Protein AF-A0ABD2JAG6-F1 (afdb_monomer)

Solvent-accessible surface area (backbone atoms only — not comparable to full-atom values): 9894 Å² total; per-residue (Å²): 130,73,63,69,70,76,46,42,38,59,52,54,19,52,54,48,32,52,49,61,70,69,40,53,78,70,14,33,40,36,42,34,35,51,53,88,50,55,63,66,44,46,49,21,55,53,52,18,40,50,50,30,33,75,79,66,47,34,44,60,40,80,51,87,56,60,74,58,51,53,59,44,39,72,69,74,62,45,47,68,56,85,84,53,91,55,57,47,37,36,43,57,40,96,94,31,74,50,66,39,35,29,42,34,41,34,34,35,36,73,68,83,83,87,76,83,76,83,77,86,76,88,84,86,90,82,90,85,89,88,89,85,89,84,84,90,79,95,72,93,65,89,74,82,80,73,54,73,49,79,47,73,44,83,70,84,77,78,82,126

Mean predicted aligned error: 12.38 Å

Secondary structure (DSSP, 8-state):
--HHHHTHHHHHHHHHHHHHHHSPTT-EEEEEES---TTTTHHHHHHHHHHHHHHH-EEEEEE--HHHHHHHHTTTS-EE-S--SSSEEEEP-SS-----EEEEEEEEEE--S-----PPPP-------------------------EEEEEE-------

Sequence (160 aa):
MNTDRLNLPQLQTRMMVNALRSVRVGGSVVYSTCTLSPTQNEMVVENACALARTHYGIKAVERSLKKMENRLTNTGLFQFSADCRRGSLMLPTLLSNFGPTYVCKILSKRWLKYAICPTSTEDEAGQSSEKGASSDNEVTNKTTTTTTTVISCRNDLIEK

Radius of gyration: 19.87 Å; Cα contacts (8 Å, |Δi|>4): 237; chains: 1; bounding box: 58×24×59 Å

pLDDT: mean 76.76, std 25.96, range [25.02, 97.81]

Foldseek 3Di:
DPVVVVCQLVVLLVVLLVLLVVADAQWKKKKKKQDPDCSNAVVSVVSSQVCNCQQPQKHKDWDDPVVVVVVVVVVVQWDWDPPDPAFIFIDADPNHRDTRMGMIMITIHHDDDDDDHDDDDDDDDDDDDDDDDDDDDDDDDDDPDIDIDMDIDDPPDPPD

InterPro domains:
  IPR001678 SAM-dependent methyltransferase RsmB-F/NOP2-type domain [PS51686] (1-109)
  IPR023267 RNA (C5-cytosine) methyltransferase [PTHR22808] (4-134)
  IPR029063 S-adenosyl-L-methionine-dependent methyltransferase superfamily [G3DSA:3.40.50.150] (2-109)
  IPR029063 S-adenosyl-L-methionine-dependent methyltransferase superfamily [SSF53335] (5-105)
  IPR049560 SAM-dependent methyltransferase RsmB-F/NOP2-type, catalytic core [PF01189] (4-49)

Organism: Heterodera schachtii (NCBI:txid97005)

Structure (mmCIF, N/CA/C/O backbone):
data_AF-A0ABD2JAG6-F1
#
_entry.id   AF-A0ABD2JAG6-F1
#
loop_
_atom_site.group_PDB
_atom_site.id
_atom_site.type_symbol
_atom_site.label_atom_id
_atom_site.label_alt_id
_atom_site.label_comp_id
_atom_site.label_asym_id
_atom_site.label_entity_id
_atom_site.label_seq_id
_atom_site.pdbx_PDB_ins_code
_atom_site.Cartn_x
_atom_site.Cartn_y
_atom_site.Cartn_z
_atom_site.occupancy
_atom_site.B_iso_or_equiv
_atom_site.auth_seq_id
_atom_site.auth_comp_id
_atom_site.auth_asym_id
_atom_site.auth_atom_id
_atom_site.pdbx_PDB_model_num
ATOM 1 N N . MET A 1 1 ? -16.550 0.407 -24.825 1.00 48.72 1 MET A N 1
ATOM 2 C CA . MET A 1 1 ? -15.523 0.493 -23.759 1.00 48.72 1 MET A CA 1
ATOM 3 C C . MET A 1 1 ? -15.960 -0.424 -22.630 1.00 48.72 1 MET A C 1
ATOM 5 O O . MET A 1 1 ? -17.095 -0.297 -22.198 1.00 48.72 1 MET A O 1
ATOM 9 N N . ASN A 1 2 ? -15.118 -1.363 -22.195 1.00 54.41 2 ASN A N 1
ATOM 10 C CA . ASN A 1 2 ? -15.515 -2.385 -21.218 1.00 54.41 2 ASN A CA 1
ATOM 11 C C . ASN A 1 2 ? -15.603 -1.762 -19.816 1.00 54.41 2 ASN A C 1
ATOM 13 O O . ASN A 1 2 ? -14.579 -1.539 -19.165 1.00 54.41 2 ASN A O 1
ATOM 17 N N . THR A 1 3 ? -16.827 -1.462 -19.380 1.00 69.69 3 THR A N 1
ATOM 18 C CA . THR A 1 3 ? -17.180 -0.852 -18.084 1.00 69.69 3 THR A CA 1
ATOM 19 C C . THR A 1 3 ? -16.563 -1.583 -16.894 1.00 69.69 3 THR A C 1
ATOM 21 O O . THR A 1 3 ? -16.199 -0.959 -15.899 1.00 69.69 3 THR A O 1
ATOM 24 N N . ASP A 1 4 ? -16.355 -2.891 -17.024 1.00 71.00 4 ASP A N 1
ATOM 25 C CA . ASP A 1 4 ? -15.819 -3.748 -15.965 1.00 71.00 4 ASP A CA 1
ATOM 26 C C . ASP A 1 4 ? -14.399 -3.357 -15.546 1.00 71.00 4 ASP A C 1
ATOM 28 O O . ASP A 1 4 ? -14.062 -3.410 -14.364 1.00 71.00 4 ASP A O 1
ATOM 32 N N . ARG A 1 5 ? -13.567 -2.885 -16.487 1.00 72.88 5 ARG A N 1
ATOM 33 C CA . ARG A 1 5 ? -12.200 -2.441 -16.162 1.00 72.88 5 ARG A CA 1
ATOM 34 C C . ARG A 1 5 ? -12.173 -1.100 -15.439 1.00 72.88 5 ARG A C 1
ATOM 36 O O . ARG A 1 5 ? -11.302 -0.889 -14.601 1.00 72.88 5 ARG A O 1
ATOM 43 N N . LEU A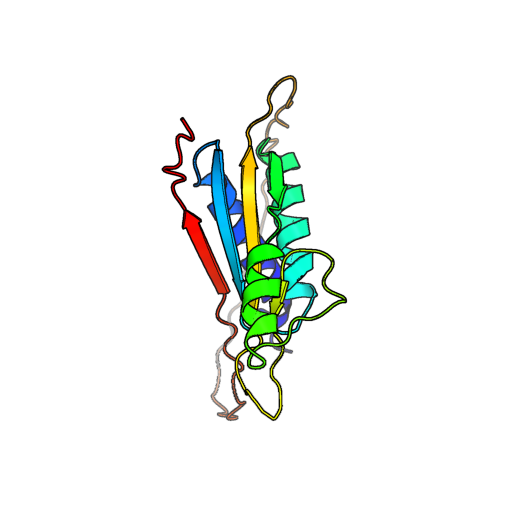 1 6 ? -13.116 -0.210 -15.748 1.00 78.06 6 LEU A N 1
ATOM 44 C CA . LEU A 1 6 ? -13.210 1.105 -15.107 1.00 78.06 6 LEU A CA 1
ATOM 45 C C . LEU A 1 6 ? -13.701 1.003 -13.660 1.00 78.06 6 LEU A C 1
ATOM 47 O O . LEU A 1 6 ? -13.331 1.838 -12.840 1.00 78.06 6 LEU A O 1
ATOM 51 N N . ASN A 1 7 ? -14.484 -0.036 -13.356 1.00 87.88 7 ASN A N 1
ATOM 52 C CA . ASN A 1 7 ? -15.056 -0.286 -12.033 1.00 87.88 7 ASN A CA 1
ATOM 53 C C . ASN A 1 7 ? -14.162 -1.134 -11.108 1.00 87.88 7 ASN A C 1
ATOM 55 O O . ASN A 1 7 ? -14.496 -1.352 -9.938 1.00 87.88 7 ASN A O 1
ATOM 59 N N . LEU A 1 8 ? -13.033 -1.640 -11.614 1.00 92.19 8 LEU A N 1
ATOM 60 C CA . LEU A 1 8 ? -12.160 -2.541 -10.864 1.00 92.19 8 LEU A CA 1
ATOM 61 C C . LEU A 1 8 ? -11.566 -1.896 -9.591 1.00 92.19 8 LEU A C 1
ATOM 63 O O . LEU A 1 8 ? -11.643 -2.533 -8.537 1.00 92.19 8 LEU A O 1
ATOM 67 N N . PRO A 1 9 ? -11.055 -0.645 -9.601 1.00 93.62 9 PRO A N 1
ATOM 68 C CA . PRO A 1 9 ? -10.583 0.016 -8.377 1.00 93.62 9 PRO A CA 1
ATOM 69 C C . PRO A 1 9 ? -11.671 0.164 -7.301 1.00 93.62 9 PRO A C 1
ATOM 71 O O . PRO A 1 9 ? -11.409 0.032 -6.102 1.00 93.62 9 PRO A O 1
ATOM 74 N N . GLN A 1 10 ? -12.917 0.407 -7.707 1.00 94.31 10 GLN A N 1
ATOM 75 C CA . GLN A 1 10 ? -14.065 0.540 -6.812 1.00 94.31 10 GLN A CA 1
ATOM 76 C C . GLN A 1 10 ? -14.398 -0.812 -6.176 1.00 94.31 10 GLN A C 1
ATOM 78 O O . GLN A 1 10 ? -14.644 -0.884 -4.970 1.00 94.31 10 GLN A O 1
ATOM 83 N N . LEU A 1 11 ? -14.350 -1.896 -6.956 1.00 94.62 11 LEU A N 1
ATOM 84 C CA . LEU A 1 11 ? -14.509 -3.255 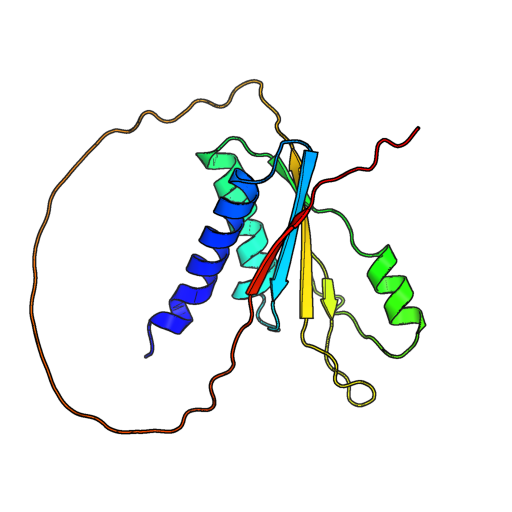-6.442 1.00 94.62 11 LEU A CA 1
ATOM 85 C C . LEU A 1 11 ? -13.396 -3.617 -5.444 1.00 94.62 11 LEU A C 1
ATOM 87 O O . LEU A 1 11 ? -13.697 -4.070 -4.340 1.00 94.62 11 LEU A O 1
ATOM 91 N N . GLN A 1 12 ? -12.131 -3.354 -5.785 1.00 95.75 12 GLN A N 1
ATOM 92 C CA . GLN A 1 12 ? -10.982 -3.582 -4.898 1.00 95.75 12 GLN A CA 1
ATOM 93 C C . GLN A 1 12 ? -11.112 -2.786 -3.588 1.00 95.75 12 GLN A C 1
ATOM 95 O O . GLN A 1 12 ? -10.862 -3.315 -2.503 1.00 95.75 12 GLN A O 1
ATOM 100 N N . THR A 1 13 ? -11.600 -1.544 -3.667 1.00 96.94 13 THR A N 1
ATOM 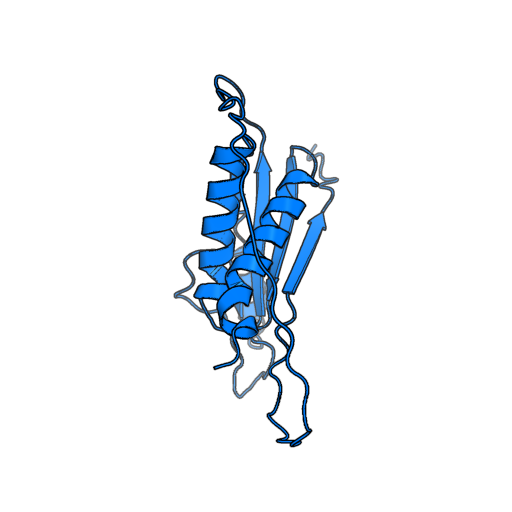101 C CA . THR A 1 13 ? -11.889 -0.709 -2.491 1.00 96.94 13 THR A CA 1
ATOM 102 C C . THR A 1 13 ? -12.949 -1.355 -1.599 1.00 96.94 13 THR A C 1
ATOM 104 O O . THR A 1 13 ? -12.748 -1.468 -0.389 1.00 96.94 13 THR A O 1
ATOM 107 N N . ARG A 1 14 ? -14.057 -1.842 -2.175 1.00 96.12 14 ARG A N 1
ATOM 108 C CA . ARG A 1 14 ? -15.116 -2.541 -1.422 1.00 96.12 14 ARG A CA 1
ATOM 109 C C . ARG A 1 14 ? -14.587 -3.807 -0.741 1.00 96.12 14 ARG A C 1
ATOM 111 O O . ARG A 1 14 ? -14.889 -4.033 0.431 1.00 96.12 14 ARG A O 1
ATOM 118 N N . MET A 1 15 ? -13.765 -4.597 -1.435 1.00 96.06 15 MET A N 1
ATOM 119 C CA . MET A 1 15 ? -13.115 -5.784 -0.863 1.00 96.06 15 MET A CA 1
ATOM 120 C C . MET A 1 15 ? -12.230 -5.418 0.337 1.00 96.06 15 MET A C 1
ATOM 122 O O . MET A 1 15 ? -12.343 -6.034 1.398 1.00 96.06 15 MET A O 1
ATOM 126 N N . MET A 1 16 ? -11.406 -4.375 0.207 1.00 95.56 16 MET A N 1
ATOM 127 C CA . MET A 1 16 ? -10.521 -3.913 1.279 1.00 95.56 16 MET A CA 1
ATOM 128 C C . MET A 1 16 ? -11.300 -3.387 2.496 1.00 95.56 16 MET A C 1
ATOM 130 O O . MET A 1 16 ? -10.965 -3.718 3.634 1.00 95.56 16 MET A O 1
ATOM 134 N N . VAL A 1 17 ? -12.382 -2.628 2.284 1.00 96.19 17 VAL A N 1
ATOM 135 C CA . VAL A 1 17 ? -13.271 -2.175 3.372 1.00 96.19 17 VAL A CA 1
ATOM 136 C C . VAL A 1 17 ? -13.875 -3.368 4.115 1.00 96.19 17 VAL A C 1
ATOM 138 O O . VAL A 1 17 ? -13.849 -3.403 5.345 1.00 96.19 17 VAL A O 1
ATOM 141 N N . ASN A 1 18 ? -14.374 -4.375 3.397 1.00 95.56 18 ASN A N 1
ATOM 142 C CA . ASN A 1 18 ? -14.944 -5.569 4.023 1.00 95.56 18 ASN A CA 1
ATOM 143 C C . ASN A 1 18 ? -13.899 -6.375 4.807 1.00 95.56 18 ASN A C 1
ATOM 145 O O . ASN A 1 18 ? -14.200 -6.860 5.899 1.00 95.56 18 ASN A O 1
ATOM 149 N N . ALA A 1 19 ? -12.658 -6.456 4.326 1.00 95.31 19 ALA A N 1
ATOM 150 C CA . ALA A 1 19 ? -11.572 -7.075 5.080 1.00 95.31 19 ALA A CA 1
ATOM 151 C C . ALA A 1 19 ? -11.250 -6.308 6.373 1.00 95.31 19 ALA A C 1
ATOM 153 O O . ALA A 1 19 ? -11.107 -6.921 7.432 1.00 95.31 19 ALA A O 1
ATOM 154 N N . LEU A 1 20 ? -11.211 -4.971 6.324 1.00 94.25 20 LEU A N 1
ATOM 155 C CA . LEU A 1 20 ? -11.013 -4.129 7.512 1.00 94.25 20 LEU A CA 1
ATOM 156 C C . LEU A 1 20 ? -12.147 -4.268 8.536 1.00 94.25 20 LEU A C 1
ATOM 158 O O . LEU A 1 20 ? -11.892 -4.183 9.735 1.00 94.25 20 LEU A O 1
ATOM 162 N N . ARG A 1 21 ? -13.381 -4.503 8.081 1.00 93.38 21 ARG A N 1
ATOM 163 C CA . ARG A 1 21 ? -14.533 -4.790 8.953 1.00 93.38 21 ARG A CA 1
ATOM 164 C C . ARG A 1 21 ? -14.475 -6.184 9.575 1.00 93.38 21 ARG A C 1
ATOM 166 O O . ARG A 1 21 ? -14.968 -6.373 10.681 1.00 93.38 21 ARG A O 1
ATOM 173 N N . SER A 1 22 ? -13.897 -7.145 8.860 1.00 93.50 22 SER A N 1
ATOM 174 C CA . SER A 1 22 ? -13.854 -8.553 9.272 1.00 93.50 22 SER A CA 1
ATOM 175 C C . SER A 1 22 ? -12.686 -8.864 10.210 1.00 93.50 22 SER A C 1
ATOM 177 O O . SER A 1 22 ? -12.739 -9.824 10.978 1.00 93.50 22 SER A O 1
ATOM 179 N N . VAL A 1 23 ? -11.613 -8.070 10.161 1.00 91.12 23 VAL A N 1
ATOM 180 C CA . VAL A 1 23 ? -10.458 -8.255 11.042 1.00 91.12 23 VAL A CA 1
ATOM 181 C C . VAL A 1 23 ? -10.766 -7.759 12.458 1.00 91.12 23 VAL A C 1
ATOM 183 O O . VAL A 1 23 ? -11.377 -6.707 12.657 1.00 91.12 23 VAL A O 1
ATOM 186 N N . ARG A 1 24 ? -10.299 -8.491 13.477 1.00 88.62 24 ARG A N 1
ATOM 187 C CA . ARG A 1 24 ? -10.422 -8.034 14.869 1.00 88.62 24 ARG A CA 1
ATOM 188 C C . ARG A 1 24 ? -9.650 -6.732 15.094 1.00 88.62 24 ARG A C 1
ATOM 190 O O . ARG A 1 24 ? -8.646 -6.460 14.432 1.00 88.62 24 ARG A O 1
ATOM 197 N N . VAL A 1 25 ? -10.031 -5.996 16.134 1.00 89.50 25 VAL A N 1
ATOM 198 C CA . VAL A 1 25 ? -9.244 -4.861 16.633 1.00 89.50 25 VAL A CA 1
ATOM 199 C C . VAL A 1 25 ? -7.828 -5.317 16.997 1.00 89.50 25 VAL A C 1
ATOM 201 O O . VAL A 1 25 ? -7.649 -6.291 17.723 1.00 89.50 25 VAL A O 1
ATOM 204 N N . GLY A 1 26 ? -6.818 -4.621 16.481 1.00 89.88 26 GLY A N 1
ATOM 205 C CA . GLY A 1 26 ? -5.408 -4.978 16.640 1.00 89.88 26 GLY A CA 1
ATOM 206 C C . GLY A 1 26 ? -4.909 -6.042 15.655 1.00 89.88 26 GLY A C 1
ATOM 207 O O . GLY A 1 26 ? -3.714 -6.335 15.648 1.00 89.88 26 GLY A O 1
ATOM 208 N N . GLY A 1 27 ? -5.779 -6.611 14.816 1.00 92.19 27 GLY A N 1
ATOM 209 C CA . GLY A 1 27 ? -5.384 -7.475 13.702 1.00 92.19 27 GLY A CA 1
ATOM 210 C C . GLY A 1 27 ? -4.929 -6.677 12.477 1.00 92.19 27 GLY A C 1
ATOM 211 O O . GLY A 1 27 ? -5.104 -5.456 12.408 1.00 92.19 27 GLY A O 1
ATOM 212 N N . SER A 1 28 ? -4.321 -7.368 11.510 1.00 94.00 28 SER A N 1
ATOM 213 C CA . SER A 1 28 ? -3.771 -6.737 10.303 1.00 94.00 28 SER A CA 1
ATOM 214 C C . SER A 1 28 ? -4.453 -7.247 9.036 1.00 94.00 28 SER A C 1
ATOM 216 O O . SER A 1 28 ? -4.820 -8.414 8.961 1.00 94.00 28 SER A O 1
ATOM 218 N N . VAL A 1 29 ? -4.554 -6.390 8.027 1.00 96.12 29 VAL A N 1
ATOM 219 C CA . VAL A 1 29 ? -4.956 -6.729 6.662 1.00 96.12 29 VAL A CA 1
ATOM 220 C C . VAL A 1 29 ? -3.776 -6.453 5.738 1.00 96.12 29 VAL A C 1
ATOM 222 O O . VAL A 1 29 ? -3.174 -5.383 5.809 1.00 96.12 29 VAL A O 1
ATOM 225 N N . VAL A 1 30 ? -3.432 -7.409 4.885 1.00 97.25 30 VAL A N 1
ATOM 226 C CA . VAL A 1 30 ? -2.473 -7.217 3.794 1.00 97.25 30 VAL A CA 1
ATOM 227 C C . VAL A 1 30 ? -3.255 -7.125 2.495 1.00 97.25 30 VAL A C 1
ATOM 229 O O . VAL A 1 30 ? -4.002 -8.043 2.167 1.00 97.25 30 VAL A O 1
ATOM 232 N N . TYR A 1 31 ? -3.083 -6.021 1.782 1.00 97.81 31 TYR A N 1
ATOM 233 C CA . TYR A 1 31 ? -3.600 -5.810 0.437 1.00 97.81 31 TYR A CA 1
ATOM 234 C C . TYR A 1 31 ? -2.456 -5.965 -0.560 1.00 97.81 31 TYR A C 1
ATOM 236 O O . TYR A 1 31 ? -1.401 -5.358 -0.370 1.00 97.81 31 TYR A O 1
ATOM 244 N N . SER A 1 32 ? -2.649 -6.759 -1.608 1.00 96.94 32 SER A N 1
ATOM 245 C CA . SER A 1 32 ? -1.671 -6.894 -2.682 1.00 96.94 32 SER A CA 1
ATOM 246 C C . SER A 1 32 ? -2.315 -6.991 -4.057 1.00 96.94 32 SER A C 1
ATOM 248 O O . SER A 1 32 ? -3.454 -7.442 -4.210 1.00 96.94 32 SER A O 1
ATOM 250 N N . THR A 1 33 ? -1.560 -6.567 -5.067 1.00 96.88 33 THR A N 1
ATOM 251 C CA . THR A 1 33 ? -1.942 -6.658 -6.478 1.00 96.88 33 THR A CA 1
ATOM 252 C C . THR A 1 33 ? -0.725 -7.001 -7.335 1.00 96.88 33 THR A C 1
ATOM 254 O O . THR A 1 33 ? 0.421 -6.830 -6.910 1.00 96.88 33 THR A O 1
ATOM 257 N N . CYS A 1 34 ? -0.967 -7.438 -8.569 1.00 96.12 34 CYS A N 1
ATOM 258 C CA . CYS A 1 34 ? 0.067 -7.617 -9.587 1.00 96.12 34 CYS A CA 1
ATOM 259 C C . CYS A 1 34 ? -0.016 -6.558 -10.702 1.00 96.12 34 CYS A C 1
ATOM 261 O O . CYS A 1 34 ? -0.008 -6.882 -11.889 1.00 96.12 34 CYS A O 1
ATOM 263 N N . THR A 1 35 ? -0.159 -5.280 -10.335 1.00 93.94 35 THR A N 1
ATOM 264 C CA . THR A 1 35 ? -0.257 -4.158 -11.286 1.00 93.94 35 THR A CA 1
ATOM 265 C C . THR A 1 35 ? 0.637 -2.986 -10.881 1.00 93.94 35 THR A C 1
ATOM 267 O O . THR A 1 35 ? 0.892 -2.761 -9.699 1.00 93.94 35 THR A O 1
ATOM 270 N N . LEU A 1 36 ? 1.100 -2.219 -11.872 1.00 94.75 36 LEU A N 1
ATOM 271 C CA . LEU A 1 36 ? 1.839 -0.964 -11.672 1.00 94.75 36 LEU A CA 1
ATOM 272 C C . LEU A 1 36 ? 0.918 0.246 -11.451 1.00 94.75 36 LEU A C 1
ATOM 274 O O . LEU A 1 36 ? 1.402 1.330 -11.152 1.00 94.75 36 LEU A O 1
ATOM 278 N N . SER A 1 37 ? -0.396 0.094 -11.642 1.00 94.50 37 SER A N 1
ATOM 279 C CA . SER A 1 37 ? -1.347 1.211 -11.637 1.00 94.50 37 SER A CA 1
ATOM 280 C C . SER A 1 37 ? -1.555 1.790 -10.227 1.00 94.50 37 SER A C 1
ATOM 282 O O . SER A 1 37 ? -2.142 1.101 -9.387 1.00 94.50 37 SER A O 1
ATOM 284 N N . PRO A 1 38 ? -1.213 3.072 -9.974 1.00 95.44 38 PRO A N 1
ATOM 285 C CA . PRO A 1 38 ? -1.445 3.700 -8.669 1.00 95.44 38 PRO A CA 1
ATOM 286 C C . PRO A 1 38 ? -2.929 3.755 -8.280 1.00 95.44 38 PRO A C 1
ATOM 288 O O . PRO A 1 38 ? -3.291 3.683 -7.105 1.00 95.44 38 PRO A O 1
ATOM 291 N N . THR A 1 39 ? -3.815 3.815 -9.280 1.00 95.50 39 THR A N 1
ATOM 292 C CA . THR A 1 39 ? -5.272 3.799 -9.091 1.00 95.50 39 THR A CA 1
ATOM 293 C C . THR A 1 39 ? -5.781 2.491 -8.490 1.00 95.50 39 THR A C 1
ATOM 295 O O . THR A 1 39 ? -6.765 2.512 -7.760 1.00 95.50 39 THR A O 1
ATOM 298 N N . GLN A 1 40 ? -5.111 1.368 -8.759 1.00 95.19 40 GLN A N 1
ATOM 299 C CA . GLN A 1 40 ? -5.437 0.051 -8.193 1.00 95.19 40 GLN A CA 1
ATOM 300 C C . GLN A 1 40 ? -4.620 -0.274 -6.929 1.00 95.19 40 GLN A C 1
ATOM 302 O O . GLN A 1 40 ? -4.899 -1.257 -6.244 1.00 95.19 40 GLN A O 1
ATOM 307 N N . ASN A 1 41 ? -3.621 0.549 -6.610 1.00 96.50 41 ASN A N 1
ATOM 308 C CA . ASN A 1 41 ? -2.675 0.335 -5.522 1.00 96.50 41 ASN A CA 1
ATOM 309 C C . ASN A 1 41 ? -2.938 1.343 -4.394 1.00 96.50 41 ASN A C 1
ATOM 311 O O . ASN A 1 41 ? -3.845 1.143 -3.583 1.00 96.50 41 ASN A O 1
ATOM 315 N N . GLU A 1 42 ? -2.194 2.448 -4.355 1.00 97.00 42 GLU A N 1
ATOM 316 C CA . GLU A 1 42 ? -2.254 3.445 -3.287 1.00 97.00 42 GLU A CA 1
ATOM 317 C C . GLU A 1 42 ? -3.648 4.062 -3.144 1.00 97.00 42 GLU A C 1
ATOM 319 O O . GLU A 1 42 ? -4.144 4.189 -2.024 1.00 97.00 42 GLU A O 1
ATOM 324 N N . MET A 1 43 ? -4.322 4.374 -4.258 1.00 97.06 43 MET A N 1
ATOM 325 C CA . MET A 1 43 ? -5.656 4.987 -4.213 1.00 97.06 43 MET A CA 1
ATOM 326 C C . MET A 1 43 ? -6.704 4.052 -3.596 1.00 97.06 43 MET A C 1
ATOM 328 O O . MET A 1 43 ? -7.562 4.508 -2.843 1.00 97.06 43 MET A O 1
ATOM 332 N N . VAL A 1 44 ? -6.630 2.741 -3.859 1.00 97.19 44 VAL A N 1
ATOM 333 C CA . VAL A 1 44 ? -7.530 1.751 -3.237 1.00 97.19 44 VAL A CA 1
ATOM 334 C C . VAL A 1 44 ? -7.323 1.717 -1.727 1.00 97.19 44 VAL A C 1
ATOM 336 O O . VAL A 1 44 ? -8.294 1.734 -0.967 1.00 97.19 44 VAL A O 1
ATOM 339 N N . VAL A 1 45 ? -6.064 1.698 -1.281 1.00 97.38 45 VAL A N 1
ATOM 340 C CA . VAL A 1 45 ? -5.721 1.681 0.147 1.00 97.38 45 VAL A CA 1
ATOM 341 C C . VAL A 1 45 ? -6.205 2.957 0.836 1.00 97.38 45 VAL A C 1
ATOM 343 O O . VAL A 1 45 ? -6.842 2.879 1.890 1.00 97.38 45 VAL A O 1
ATOM 346 N N . GLU A 1 46 ? -5.942 4.123 0.245 1.00 97.38 46 GLU A N 1
ATOM 347 C CA . GLU A 1 46 ? -6.355 5.426 0.774 1.00 97.38 46 GLU A CA 1
ATOM 348 C C . GLU A 1 46 ? -7.882 5.529 0.888 1.00 97.38 46 GLU A C 1
ATOM 350 O O . GLU A 1 46 ? -8.401 5.837 1.967 1.00 97.38 46 GLU A O 1
ATOM 355 N N . ASN A 1 47 ? -8.603 5.177 -0.180 1.00 97.56 47 ASN A N 1
ATOM 356 C CA . ASN A 1 47 ? -10.065 5.199 -0.210 1.00 97.56 47 ASN A CA 1
ATOM 357 C C . ASN A 1 47 ? -10.670 4.228 0.807 1.00 97.56 47 ASN A C 1
ATOM 359 O O . ASN A 1 47 ? -11.571 4.600 1.562 1.00 97.56 47 ASN A O 1
ATOM 363 N N . ALA A 1 48 ? -10.160 2.996 0.885 1.00 97.06 48 ALA A N 1
ATOM 364 C CA . ALA A 1 48 ? -10.667 2.008 1.828 1.00 97.06 48 ALA A CA 1
ATOM 365 C C . ALA A 1 48 ? -10.445 2.439 3.284 1.00 97.06 48 ALA A C 1
ATOM 367 O O . ALA A 1 48 ? -11.346 2.292 4.110 1.00 97.06 48 ALA A O 1
ATOM 368 N N . CYS A 1 49 ? -9.285 3.024 3.604 1.00 96.31 49 CYS A N 1
ATOM 369 C CA . CYS A 1 49 ? -9.009 3.557 4.939 1.00 96.31 49 CYS A CA 1
ATOM 370 C C . CYS A 1 49 ? -9.927 4.739 5.289 1.00 96.31 49 CYS A C 1
ATOM 372 O O . CYS A 1 49 ? -10.405 4.828 6.423 1.00 96.31 49 CYS A O 1
ATOM 374 N N . ALA A 1 50 ? -10.192 5.636 4.333 1.00 96.69 50 ALA A N 1
ATOM 375 C CA . ALA A 1 50 ? -11.102 6.761 4.525 1.00 96.69 50 ALA A CA 1
ATOM 376 C C . ALA A 1 50 ? -12.541 6.286 4.781 1.00 96.69 50 ALA A C 1
ATOM 378 O O . ALA A 1 50 ? -13.139 6.680 5.782 1.00 96.69 50 ALA A O 1
ATOM 379 N N . LEU A 1 51 ? -13.061 5.382 3.946 1.00 96.81 51 LEU A N 1
ATOM 380 C CA . LEU A 1 51 ? -14.405 4.813 4.092 1.00 96.81 51 LEU A CA 1
ATOM 381 C C . LEU A 1 51 ? -14.553 4.007 5.389 1.00 96.81 51 LEU A C 1
ATOM 383 O O . LEU A 1 51 ? -15.554 4.150 6.091 1.00 96.81 51 LEU A O 1
ATOM 387 N N . ALA A 1 52 ? -13.546 3.201 5.744 1.00 94.94 52 ALA A N 1
ATOM 388 C CA . ALA A 1 52 ? -13.521 2.438 6.992 1.00 94.94 52 ALA A CA 1
ATOM 389 C C . ALA A 1 52 ? -13.620 3.351 8.226 1.00 94.94 52 ALA A C 1
ATOM 391 O O . ALA A 1 52 ? -14.343 3.049 9.180 1.00 94.94 52 ALA A O 1
ATOM 392 N N . ARG A 1 53 ? -12.934 4.498 8.189 1.00 94.81 53 ARG A N 1
ATOM 393 C CA . ARG A 1 53 ? -12.986 5.501 9.253 1.00 94.81 53 ARG A CA 1
ATOM 394 C C . ARG A 1 53 ? -14.345 6.195 9.315 1.00 94.81 53 ARG A C 1
ATOM 396 O O . ARG A 1 53 ? -14.925 6.245 10.394 1.00 94.81 53 ARG A O 1
ATOM 403 N N . THR A 1 54 ? -14.835 6.712 8.190 1.00 94.69 54 THR A N 1
ATOM 404 C CA . THR A 1 54 ? -16.056 7.532 8.137 1.00 94.69 54 THR A CA 1
ATOM 405 C C . THR A 1 54 ? -17.318 6.724 8.435 1.00 94.69 54 THR A C 1
ATOM 407 O O . THR A 1 54 ? -18.147 7.173 9.216 1.00 94.69 54 THR A O 1
ATOM 410 N N . HIS A 1 55 ? -17.461 5.527 7.860 1.00 94.44 55 HIS A N 1
ATOM 411 C CA . HIS A 1 55 ? -18.704 4.751 7.965 1.00 94.44 55 HIS A CA 1
ATOM 412 C C . HIS A 1 55 ? -18.709 3.724 9.102 1.00 94.44 55 HIS A C 1
ATOM 414 O O . HIS A 1 55 ? -19.778 3.313 9.540 1.00 94.44 55 HIS A O 1
ATOM 420 N N . TYR A 1 56 ? -17.537 3.294 9.585 1.00 92.62 56 TYR A N 1
ATOM 421 C CA . TYR A 1 56 ? -17.441 2.190 10.551 1.00 92.62 56 TYR A CA 1
ATOM 422 C C . TYR A 1 56 ? -16.614 2.521 11.802 1.00 92.62 56 TYR A C 1
ATOM 424 O O . TYR A 1 56 ? -16.461 1.666 12.674 1.00 92.62 56 TYR A O 1
ATOM 432 N N . GLY A 1 57 ? -16.051 3.731 11.913 1.00 91.94 57 GLY A N 1
ATOM 433 C CA . GLY A 1 57 ? -15.217 4.119 13.057 1.00 91.94 57 GLY A CA 1
ATOM 434 C C . GLY A 1 57 ? -13.927 3.297 13.193 1.00 91.94 57 GLY A C 1
ATOM 435 O O . GLY A 1 57 ? -13.358 3.193 14.283 1.00 91.94 57 GLY A O 1
ATOM 436 N N . ILE A 1 58 ? -13.459 2.681 12.102 1.00 93.38 58 ILE A N 1
ATOM 437 C CA . ILE A 1 58 ? -12.248 1.853 12.086 1.00 93.38 58 ILE A CA 1
ATOM 438 C C . ILE A 1 58 ? -11.052 2.740 11.734 1.00 93.38 58 ILE A C 1
ATOM 440 O O . ILE A 1 58 ? -10.965 3.293 10.638 1.00 93.38 58 ILE A O 1
ATOM 444 N N . LYS A 1 59 ? -10.084 2.857 12.648 1.00 94.62 59 LYS A N 1
ATOM 445 C CA . LYS A 1 59 ? -8.825 3.565 12.395 1.00 94.62 59 LYS A CA 1
ATOM 446 C C . LYS A 1 59 ? -7.803 2.595 11.808 1.00 94.62 59 LYS A C 1
ATOM 448 O O . LYS A 1 59 ? -7.108 1.888 12.535 1.00 94.62 59 LYS A O 1
ATOM 453 N N . ALA A 1 60 ? -7.682 2.593 10.490 1.00 94.06 60 ALA A N 1
ATOM 454 C CA . ALA A 1 60 ? -6.637 1.874 9.774 1.00 94.06 60 ALA A CA 1
ATOM 455 C C . ALA A 1 60 ? -5.289 2.617 9.859 1.00 94.06 60 ALA A C 1
ATOM 457 O O . ALA A 1 60 ? -5.223 3.826 9.634 1.00 94.06 60 ALA A O 1
ATOM 458 N N . VAL A 1 61 ? -4.210 1.907 10.199 1.00 95.00 61 VAL A N 1
ATOM 459 C CA . VAL A 1 61 ? -2.848 2.461 10.277 1.00 95.00 61 VAL A CA 1
ATOM 460 C C . VAL A 1 61 ? -1.902 1.605 9.454 1.00 95.00 61 VAL A C 1
ATOM 462 O O . VAL A 1 61 ? -1.737 0.421 9.731 1.00 95.00 61 VAL A O 1
ATOM 465 N N . GLU A 1 62 ? -1.243 2.206 8.475 1.00 96.19 62 GLU A N 1
ATOM 466 C CA . GLU A 1 62 ? -0.223 1.530 7.681 1.00 96.19 62 GLU A CA 1
ATOM 467 C C . GLU A 1 62 ? 0.969 1.084 8.536 1.00 96.19 62 GLU A C 1
ATOM 469 O O . GLU A 1 62 ? 1.433 1.791 9.435 1.00 96.19 62 GLU A O 1
ATOM 474 N N . ARG A 1 63 ? 1.469 -0.118 8.255 1.00 95.88 63 ARG A N 1
ATOM 475 C CA . ARG A 1 63 ? 2.686 -0.664 8.845 1.00 95.88 63 ARG A CA 1
ATOM 476 C C . ARG A 1 63 ? 3.780 -0.696 7.791 1.00 95.88 63 ARG A C 1
ATOM 478 O O . ARG A 1 63 ? 3.638 -1.367 6.775 1.00 95.88 63 ARG A O 1
ATOM 485 N N . SER A 1 64 ? 4.876 0.001 8.088 1.00 94.81 64 SER A N 1
ATOM 486 C CA . SER A 1 64 ? 6.040 0.078 7.208 1.00 94.81 64 SER A CA 1
ATOM 487 C C . SER A 1 64 ? 6.595 -1.309 6.891 1.00 94.81 64 SER A C 1
ATOM 489 O O . SER A 1 64 ? 6.815 -2.130 7.787 1.00 94.81 64 SER A O 1
ATOM 491 N N . LEU A 1 65 ? 6.849 -1.538 5.605 1.00 95.75 65 LEU A N 1
ATOM 492 C CA . LEU A 1 65 ? 7.464 -2.749 5.074 1.00 95.75 65 LEU A CA 1
ATOM 493 C C . LEU A 1 65 ? 8.940 -2.533 4.690 1.00 95.75 65 LEU A C 1
ATOM 495 O O . LEU A 1 65 ? 9.573 -3.445 4.167 1.00 95.75 65 LEU A O 1
ATOM 499 N N . LYS A 1 66 ? 9.537 -1.381 5.031 1.00 94.75 66 LYS A N 1
ATOM 500 C CA . LYS A 1 66 ? 10.913 -1.014 4.642 1.00 94.75 66 LYS A CA 1
ATOM 501 C C . LYS A 1 66 ? 11.976 -2.030 5.064 1.00 94.75 66 LYS A C 1
ATOM 503 O O . LYS A 1 66 ? 12.927 -2.261 4.333 1.00 94.75 66 LYS A O 1
ATOM 508 N N . LYS A 1 67 ? 11.810 -2.700 6.212 1.00 95.75 67 LYS A N 1
ATOM 509 C CA . LYS A 1 67 ? 12.727 -3.780 6.630 1.00 95.75 67 LYS A CA 1
ATOM 510 C C . LYS A 1 67 ? 12.705 -4.964 5.654 1.00 95.75 67 LYS A C 1
ATOM 512 O O . LYS A 1 67 ? 13.744 -5.573 5.424 1.00 95.75 67 LYS A O 1
ATOM 517 N N . MET A 1 68 ? 11.533 -5.303 5.117 1.00 95.50 68 MET A N 1
ATOM 518 C CA . MET A 1 68 ? 11.380 -6.348 4.104 1.00 95.50 68 MET A CA 1
ATOM 519 C C . MET A 1 68 ? 11.966 -5.881 2.772 1.00 95.50 68 MET A C 1
ATOM 521 O O . MET A 1 68 ? 12.806 -6.593 2.228 1.00 95.50 68 MET A O 1
ATOM 525 N N . GLU A 1 69 ? 11.620 -4.667 2.330 1.00 95.75 69 GLU A N 1
ATOM 526 C CA . GLU A 1 69 ? 12.182 -4.063 1.113 1.00 95.75 69 GLU A CA 1
ATOM 527 C C . GLU A 1 69 ? 13.712 -4.078 1.149 1.00 95.75 69 GLU A C 1
ATOM 529 O O . GLU A 1 69 ? 14.333 -4.680 0.285 1.00 95.75 69 GLU A O 1
ATOM 534 N N . ASN A 1 70 ? 14.327 -3.527 2.201 1.00 96.88 70 ASN A N 1
ATOM 535 C CA . ASN A 1 70 ? 15.783 -3.449 2.326 1.00 96.88 70 ASN A CA 1
ATOM 536 C C . ASN A 1 70 ? 16.441 -4.832 2.274 1.00 96.88 70 ASN A C 1
ATOM 538 O O . ASN A 1 70 ? 17.459 -5.007 1.613 1.00 96.88 70 ASN A O 1
ATOM 542 N N . ARG A 1 71 ? 15.865 -5.839 2.946 1.00 97.38 71 ARG A N 1
ATOM 543 C CA . ARG A 1 71 ? 16.412 -7.203 2.919 1.00 97.38 71 ARG A CA 1
ATOM 544 C C . ARG A 1 71 ? 16.344 -7.824 1.529 1.00 97.38 71 ARG A C 1
ATOM 546 O O . ARG A 1 71 ? 17.289 -8.505 1.152 1.00 97.38 71 ARG A O 1
ATOM 553 N N . LEU A 1 72 ? 15.253 -7.608 0.797 1.00 95.69 72 LEU A N 1
ATOM 554 C CA . LEU A 1 72 ? 15.094 -8.133 -0.558 1.00 95.69 72 LEU A CA 1
ATOM 555 C C . LEU A 1 72 ? 15.971 -7.376 -1.558 1.00 95.69 72 LEU A C 1
ATOM 557 O O . LEU A 1 72 ? 16.665 -8.018 -2.342 1.00 95.69 72 LEU A O 1
ATOM 561 N N . THR A 1 73 ? 16.034 -6.048 -1.477 1.00 95.12 73 THR A N 1
ATOM 562 C CA . THR A 1 73 ? 16.933 -5.226 -2.299 1.00 95.12 73 THR A CA 1
ATOM 563 C C . THR A 1 73 ? 18.395 -5.629 -2.101 1.00 95.12 73 THR A C 1
ATOM 565 O O . THR A 1 73 ? 19.126 -5.781 -3.074 1.00 95.12 73 THR A O 1
ATOM 568 N N . ASN A 1 74 ? 18.813 -5.916 -0.862 1.00 96.50 74 ASN A N 1
ATOM 569 C CA . ASN A 1 74 ? 20.183 -6.343 -0.558 1.00 96.50 74 ASN A CA 1
ATOM 570 C C . ASN A 1 74 ? 20.573 -7.702 -1.170 1.00 96.50 74 ASN A C 1
ATOM 572 O O . ASN A 1 74 ? 21.755 -8.029 -1.191 1.00 96.50 74 ASN A O 1
ATOM 576 N N . THR A 1 75 ? 19.619 -8.497 -1.671 1.00 95.38 75 THR A N 1
ATOM 577 C CA . THR A 1 75 ? 19.938 -9.725 -2.427 1.00 95.38 75 THR A CA 1
ATOM 578 C C . THR A 1 75 ? 20.418 -9.440 -3.852 1.00 95.38 75 THR A C 1
ATOM 580 O O . THR A 1 75 ? 20.944 -10.337 -4.501 1.00 95.38 75 THR A O 1
ATOM 583 N N . GLY A 1 76 ? 20.197 -8.223 -4.365 1.00 93.88 76 GLY A N 1
ATOM 584 C CA . GLY A 1 76 ? 20.451 -7.853 -5.759 1.00 93.88 76 GLY A CA 1
ATOM 585 C C . GLY A 1 76 ? 19.408 -8.369 -6.760 1.00 93.88 76 GLY A C 1
ATOM 586 O O . GLY A 1 76 ? 19.472 -8.008 -7.930 1.00 93.88 76 GLY A O 1
ATOM 587 N N . LEU A 1 77 ? 18.434 -9.179 -6.323 1.00 94.19 77 LEU A N 1
ATOM 588 C CA . LEU A 1 77 ? 17.424 -9.794 -7.196 1.00 94.19 77 LEU A CA 1
ATOM 589 C C . LEU A 1 77 ? 16.105 -9.019 -7.264 1.00 94.19 77 LEU A C 1
ATOM 591 O O . LEU A 1 77 ? 15.287 -9.289 -8.138 1.00 94.19 77 LEU A O 1
ATOM 595 N N . PHE A 1 78 ? 15.855 -8.099 -6.336 1.00 95.50 78 PHE A N 1
ATOM 596 C CA . PHE A 1 78 ? 14.574 -7.405 -6.231 1.00 95.50 78 PHE A CA 1
ATOM 597 C C . PHE A 1 78 ? 14.777 -5.898 -6.265 1.00 95.50 78 PHE A C 1
ATOM 599 O O . PHE A 1 78 ? 15.643 -5.366 -5.572 1.00 95.50 78 PHE A O 1
ATOM 606 N N . GLN A 1 79 ? 13.933 -5.213 -7.032 1.00 95.31 79 GLN A N 1
ATOM 607 C CA . GLN A 1 79 ? 13.907 -3.759 -7.103 1.00 95.31 79 GLN A CA 1
ATOM 608 C C . GLN A 1 79 ? 12.541 -3.245 -6.656 1.00 95.31 79 GLN A C 1
ATOM 610 O O . GLN A 1 79 ? 11.506 -3.786 -7.044 1.00 95.31 79 GLN A O 1
ATOM 615 N N . PHE A 1 80 ? 12.540 -2.186 -5.848 1.00 96.62 80 PHE A N 1
ATOM 616 C CA . PHE A 1 80 ? 11.330 -1.518 -5.374 1.00 96.62 80 PHE A CA 1
ATOM 617 C C . PHE A 1 80 ? 11.252 -0.091 -5.918 1.00 96.62 80 PHE A C 1
ATOM 619 O O . PHE A 1 80 ? 12.274 0.572 -6.084 1.00 96.62 80 PHE A O 1
ATOM 626 N N . SER A 1 81 ? 10.035 0.378 -6.190 1.00 95.31 81 SER A N 1
ATOM 627 C CA . SER A 1 81 ? 9.775 1.762 -6.586 1.00 95.31 81 SER A CA 1
ATOM 628 C C . SER A 1 81 ? 10.034 2.723 -5.425 1.00 95.31 81 SER A C 1
ATOM 630 O O . SER A 1 81 ? 9.568 2.491 -4.306 1.00 95.31 81 SER A O 1
ATOM 632 N N . ALA A 1 82 ? 10.736 3.823 -5.704 1.00 93.06 82 ALA A N 1
ATOM 633 C CA . ALA A 1 82 ? 10.951 4.908 -4.748 1.00 93.06 82 ALA A CA 1
ATOM 634 C C . ALA A 1 82 ? 9.749 5.868 -4.659 1.00 93.06 82 ALA A C 1
ATOM 636 O O . ALA A 1 82 ? 9.578 6.537 -3.643 1.00 93.06 82 ALA A O 1
ATOM 637 N N . ASP A 1 83 ? 8.892 5.890 -5.685 1.00 91.19 83 ASP A N 1
ATOM 638 C CA . ASP A 1 83 ? 7.799 6.864 -5.832 1.00 91.19 83 ASP A CA 1
ATOM 639 C C . ASP A 1 83 ? 6.496 6.433 -5.140 1.00 91.19 83 ASP A C 1
ATOM 641 O O . ASP A 1 83 ? 5.482 7.134 -5.170 1.00 91.19 83 ASP A O 1
ATOM 645 N N . CYS A 1 84 ? 6.502 5.259 -4.510 1.00 90.12 84 CYS A N 1
ATOM 646 C CA . CYS A 1 84 ? 5.325 4.697 -3.868 1.00 90.12 84 CYS A CA 1
ATOM 647 C C . CYS A 1 84 ? 5.041 5.421 -2.542 1.00 90.12 84 CYS A C 1
ATOM 649 O O . CYS A 1 84 ? 5.814 5.329 -1.586 1.00 90.12 84 CYS A O 1
ATOM 651 N N . ARG A 1 85 ? 3.912 6.139 -2.465 1.00 91.69 85 ARG A N 1
ATOM 652 C CA . ARG A 1 85 ? 3.532 6.905 -1.258 1.00 91.69 85 ARG A CA 1
ATOM 653 C C . ARG A 1 85 ? 3.014 6.028 -0.118 1.00 91.69 85 ARG A C 1
ATOM 655 O O . ARG A 1 85 ? 3.035 6.450 1.037 1.00 91.69 85 ARG A O 1
ATOM 662 N N . ARG A 1 86 ? 2.483 4.849 -0.450 1.00 94.31 86 ARG A N 1
ATOM 663 C CA . ARG A 1 86 ? 1.816 3.911 0.463 1.00 94.31 86 ARG A CA 1
ATOM 664 C C . ARG A 1 86 ? 2.186 2.491 0.083 1.00 94.31 86 ARG A C 1
ATOM 666 O O . ARG A 1 86 ? 1.981 2.110 -1.062 1.00 94.31 86 ARG A O 1
ATOM 673 N N . GLY A 1 87 ? 2.594 1.673 1.044 1.00 96.38 87 GLY A N 1
ATOM 674 C CA . GLY A 1 87 ? 3.013 0.298 0.792 1.00 96.38 87 GLY A CA 1
ATOM 675 C C . GLY A 1 87 ? 4.341 0.213 0.035 1.00 96.38 87 GLY A C 1
ATOM 676 O O . GLY A 1 87 ? 5.172 1.116 0.099 1.00 96.38 87 GLY A O 1
ATOM 677 N N . SER A 1 88 ? 4.532 -0.906 -0.654 1.00 97.56 88 SER A N 1
ATOM 678 C CA . SER A 1 88 ? 5.753 -1.253 -1.379 1.00 97.56 88 SER A CA 1
ATOM 679 C C . SER A 1 88 ? 5.382 -1.788 -2.755 1.00 97.56 88 SER A C 1
ATOM 681 O O . SER A 1 88 ? 4.558 -2.699 -2.854 1.00 97.56 88 SER A O 1
ATOM 683 N N . LEU A 1 89 ? 6.012 -1.273 -3.811 1.00 97.69 89 LEU A N 1
ATOM 684 C CA . LEU A 1 89 ? 5.834 -1.766 -5.177 1.00 97.69 89 LEU A CA 1
ATOM 685 C C . LEU A 1 89 ? 7.137 -2.369 -5.686 1.00 97.69 89 LEU A C 1
ATOM 687 O O . LEU A 1 89 ? 8.104 -1.648 -5.916 1.00 97.69 89 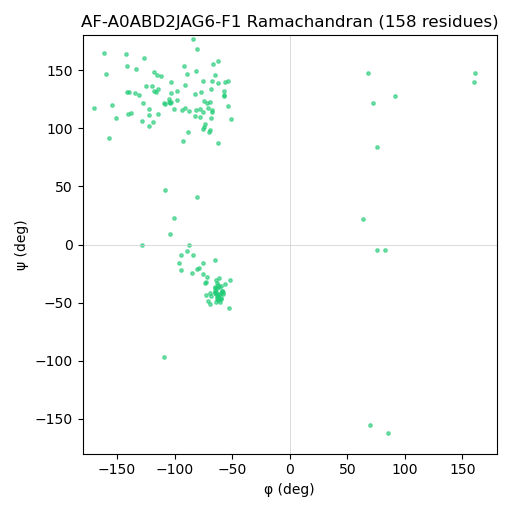LEU A O 1
ATOM 691 N N . MET A 1 90 ? 7.148 -3.681 -5.877 1.00 97.06 90 MET A N 1
ATOM 692 C CA . MET A 1 90 ? 8.247 -4.393 -6.508 1.00 97.06 90 MET A CA 1
ATOM 693 C C . MET A 1 90 ? 8.122 -4.302 -8.032 1.00 97.06 90 MET A C 1
ATOM 695 O O . MET A 1 90 ? 7.052 -4.579 -8.588 1.00 97.06 90 MET A O 1
ATOM 699 N N . LEU A 1 91 ? 9.210 -3.914 -8.693 1.00 96.19 91 LEU A N 1
ATOM 700 C CA . LEU A 1 91 ? 9.284 -3.679 -10.131 1.00 96.19 91 LEU A CA 1
ATOM 701 C C . LEU A 1 91 ? 9.985 -4.850 -10.838 1.00 96.19 91 LEU A C 1
ATOM 703 O O . LEU A 1 91 ? 10.992 -5.343 -10.322 1.00 96.19 91 LEU A O 1
ATOM 707 N N . PRO A 1 92 ? 9.503 -5.270 -12.021 1.00 95.44 92 PRO A N 1
ATOM 708 C CA . PRO A 1 92 ? 10.235 -6.211 -12.857 1.00 95.44 92 PRO A CA 1
ATOM 709 C C . PRO A 1 92 ? 11.514 -5.564 -13.394 1.00 95.44 92 PRO A C 1
ATOM 711 O O . PRO A 1 92 ? 11.523 -4.393 -13.778 1.00 95.44 92 PRO A O 1
ATOM 714 N N . THR A 1 93 ? 12.593 -6.342 -13.441 1.00 92.19 93 THR A N 1
ATOM 715 C CA . THR A 1 93 ? 13.891 -5.918 -13.982 1.00 92.19 93 THR A CA 1
ATOM 716 C C . THR A 1 93 ? 14.367 -6.903 -15.044 1.00 92.19 93 THR A C 1
ATOM 718 O O . THR A 1 93 ? 13.936 -8.054 -15.065 1.00 92.19 93 THR A O 1
ATOM 721 N N . LEU A 1 94 ? 15.293 -6.479 -15.911 1.00 92.56 94 LEU A N 1
ATOM 722 C CA . LEU A 1 94 ? 15.862 -7.365 -16.936 1.00 92.56 94 LEU A CA 1
ATOM 723 C C . LEU A 1 94 ? 16.609 -8.564 -16.335 1.00 92.56 94 LEU A C 1
ATOM 725 O O . LEU A 1 94 ? 16.550 -9.659 -16.883 1.00 92.56 94 LEU A O 1
ATOM 729 N N . LEU A 1 95 ? 17.298 -8.359 -15.209 1.00 88.44 95 LEU A N 1
ATOM 730 C CA . LEU A 1 95 ? 18.063 -9.409 -14.529 1.00 88.44 95 LEU A CA 1
ATOM 731 C C . LEU A 1 95 ? 17.173 -10.338 -13.695 1.00 88.44 95 LEU A C 1
ATOM 733 O O . LEU A 1 95 ? 17.582 -11.442 -13.348 1.00 88.44 95 LEU A O 1
ATOM 737 N N . SER A 1 96 ? 15.969 -9.882 -13.351 1.00 87.88 96 SER A N 1
ATOM 738 C CA . SER A 1 96 ? 15.070 -10.561 -12.429 1.00 87.88 96 SER A CA 1
ATOM 739 C C . SER A 1 96 ? 13.631 -10.114 -12.697 1.00 87.88 96 SER A C 1
ATOM 741 O O . SER A 1 96 ? 13.150 -9.096 -12.185 1.00 87.88 96 SER A O 1
ATOM 743 N N . ASN A 1 97 ? 12.952 -10.862 -13.569 1.00 91.56 97 ASN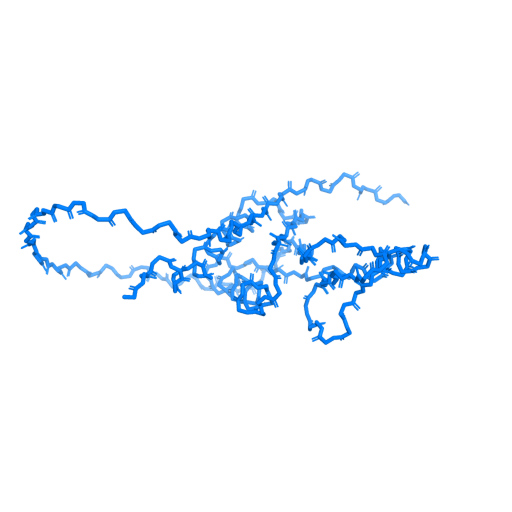 A N 1
ATOM 744 C CA . ASN A 1 97 ? 11.621 -10.554 -14.106 1.00 91.56 97 ASN A CA 1
ATOM 745 C C . ASN A 1 97 ? 10.482 -10.934 -13.136 1.00 91.56 97 ASN A C 1
ATOM 747 O O . ASN A 1 97 ? 9.468 -11.508 -13.533 1.00 91.56 97 ASN A O 1
ATOM 751 N N . PHE A 1 98 ? 10.663 -10.678 -11.841 1.00 89.69 98 PHE A N 1
ATOM 752 C CA . PHE A 1 98 ? 9.608 -10.875 -10.853 1.00 89.69 98 PHE A CA 1
ATOM 753 C C . PHE A 1 98 ? 8.644 -9.677 -10.846 1.00 89.69 98 PHE A C 1
ATOM 755 O O . PHE A 1 98 ? 9.048 -8.533 -11.034 1.00 89.69 98 PHE A O 1
ATOM 762 N N . GLY A 1 99 ? 7.370 -9.917 -10.533 1.00 87.50 99 GLY A N 1
ATOM 763 C CA . GLY A 1 99 ? 6.365 -8.858 -10.403 1.00 87.50 99 GLY A CA 1
ATOM 764 C C . GLY A 1 99 ? 5.699 -8.448 -11.728 1.00 87.50 99 GLY A C 1
ATOM 765 O O . GLY A 1 99 ? 5.729 -9.216 -12.688 1.00 87.50 99 GLY A O 1
ATOM 766 N N . PRO A 1 100 ? 5.043 -7.269 -11.784 1.00 94.44 100 PRO A N 1
ATOM 767 C CA . PRO A 1 100 ? 4.948 -6.268 -10.718 1.00 94.44 100 PRO A CA 1
ATOM 768 C C . PRO A 1 100 ? 4.186 -6.801 -9.503 1.00 94.44 100 PRO A C 1
ATOM 770 O O . PRO A 1 100 ? 3.270 -7.610 -9.637 1.00 94.44 100 PRO A O 1
ATOM 773 N N . THR A 1 101 ? 4.567 -6.380 -8.300 1.00 96.06 101 THR A N 1
ATOM 774 C CA . THR A 1 101 ? 3.866 -6.792 -7.073 1.00 96.06 101 THR A CA 1
ATOM 775 C C . THR A 1 101 ? 3.768 -5.630 -6.104 1.00 96.06 101 THR A C 1
ATOM 777 O O . THR A 1 101 ? 4.771 -5.181 -5.555 1.00 96.06 101 THR A O 1
ATOM 780 N N . TYR A 1 102 ? 2.545 -5.152 -5.891 1.00 97.69 102 TYR A N 1
ATOM 781 C CA . TYR A 1 102 ? 2.225 -4.175 -4.861 1.00 97.69 102 TYR A CA 1
ATOM 782 C C . TYR A 1 102 ? 1.831 -4.890 -3.573 1.00 97.69 102 TYR A C 1
ATOM 784 O O . TYR A 1 102 ? 1.055 -5.844 -3.619 1.00 97.69 102 TYR A O 1
ATOM 792 N N . VAL A 1 103 ? 2.316 -4.416 -2.427 1.00 97.56 103 VAL A N 1
ATOM 793 C CA . VAL A 1 103 ? 1.914 -4.908 -1.105 1.00 97.56 103 VAL A CA 1
ATOM 794 C C . VAL A 1 103 ? 1.767 -3.740 -0.139 1.00 97.56 103 VAL A C 1
ATOM 796 O O . VAL A 1 103 ? 2.673 -2.930 0.025 1.00 97.56 103 VAL A O 1
ATOM 799 N N . CYS A 1 104 ? 0.648 -3.691 0.576 1.00 97.62 104 CYS A N 1
ATOM 800 C CA . CYS A 1 104 ? 0.424 -2.764 1.674 1.00 97.62 104 CYS A CA 1
ATOM 801 C C . CYS A 1 104 ? -0.105 -3.513 2.899 1.00 97.62 104 CYS A C 1
ATOM 803 O O . CYS A 1 104 ? -1.080 -4.261 2.816 1.00 97.62 104 CYS A O 1
ATOM 805 N N . LYS A 1 105 ? 0.529 -3.304 4.058 1.00 97.19 105 LYS A N 1
ATOM 806 C CA . LYS A 1 105 ? 0.085 -3.871 5.335 1.00 97.19 105 LYS A CA 1
ATOM 807 C C . LYS A 1 105 ? -0.593 -2.795 6.169 1.00 97.19 105 LYS A C 1
ATOM 809 O O . LYS A 1 105 ? 0.027 -1.805 6.546 1.00 97.19 105 LYS A O 1
ATOM 814 N N . ILE A 1 106 ? -1.843 -3.034 6.532 1.00 96.56 106 ILE A N 1
ATOM 815 C CA . ILE A 1 106 ? -2.661 -2.150 7.356 1.00 96.56 106 ILE A CA 1
ATOM 816 C C . ILE A 1 106 ? -2.967 -2.834 8.685 1.00 96.56 106 ILE A C 1
ATOM 818 O O . ILE A 1 106 ? -3.358 -3.993 8.730 1.00 96.56 106 ILE A O 1
ATOM 822 N N . LEU A 1 107 ? -2.814 -2.112 9.788 1.00 95.31 107 LEU A N 1
ATOM 823 C CA . LEU A 1 107 ? -3.256 -2.524 11.112 1.00 95.31 107 LEU A CA 1
ATOM 824 C C . LEU A 1 107 ? -4.607 -1.877 11.420 1.00 95.31 107 LEU A C 1
ATOM 826 O O . LEU A 1 107 ? -4.722 -0.649 11.417 1.00 95.31 107 LEU A O 1
ATOM 830 N N . SER A 1 108 ? -5.606 -2.693 11.743 1.00 92.62 108 SER A N 1
ATOM 831 C CA . SER A 1 108 ? -6.897 -2.204 12.219 1.00 92.62 108 SER A CA 1
ATOM 832 C C . SER A 1 108 ? -6.782 -1.809 13.687 1.00 92.62 108 SER A C 1
ATOM 834 O O . SER A 1 108 ? -6.500 -2.639 14.552 1.00 92.62 108 SER A O 1
ATOM 836 N N . LYS A 1 109 ? -6.984 -0.528 13.991 1.00 88.12 109 LYS A N 1
ATOM 837 C CA . LYS A 1 109 ? -7.147 -0.029 15.357 1.00 88.12 109 LYS A CA 1
ATOM 838 C C . LYS A 1 109 ? -8.582 0.444 15.539 1.00 88.12 109 LYS A C 1
ATOM 840 O O . LYS A 1 109 ? -9.174 1.045 14.648 1.00 88.12 109 LYS A O 1
ATOM 845 N N . ARG A 1 110 ? -9.121 0.246 16.736 1.00 79.25 110 ARG A N 1
ATOM 846 C CA . ARG A 1 110 ? -10.371 0.877 17.151 1.00 79.25 110 ARG A CA 1
ATOM 847 C C . ARG A 1 110 ? -10.006 2.019 18.083 1.00 79.25 110 ARG A C 1
ATOM 849 O O . ARG A 1 110 ? -9.309 1.804 19.068 1.00 79.25 110 ARG A O 1
ATOM 856 N N . TRP A 1 111 ? -10.422 3.228 17.735 1.00 62.81 111 TRP A N 1
ATOM 857 C CA . TRP A 1 111 ? -10.410 4.370 18.643 1.00 62.81 111 TRP A CA 1
ATOM 858 C C . TRP A 1 111 ? -11.842 4.875 18.718 1.00 62.81 111 TRP A C 1
ATOM 860 O O . TRP A 1 111 ? -12.396 5.288 17.707 1.00 62.81 111 TRP A O 1
ATOM 870 N N . LEU A 1 112 ? -12.435 4.803 19.908 1.00 55.31 112 LEU A N 1
ATOM 871 C CA . LEU A 1 112 ? -13.750 5.357 20.201 1.00 55.31 112 LEU A CA 1
ATOM 872 C C . LEU A 1 112 ? -13.643 6.236 21.442 1.00 55.31 112 LEU A C 1
ATOM 874 O O . LEU A 1 112 ? -13.553 5.737 22.559 1.00 55.31 112 LEU A O 1
ATOM 878 N N . LYS A 1 113 ? -13.698 7.545 21.215 1.00 50.88 113 LYS A N 1
ATOM 879 C CA . LYS A 1 113 ? -14.534 8.470 21.981 1.00 50.88 113 LYS A CA 1
ATOM 880 C C . LYS A 1 113 ? -15.121 9.394 20.909 1.00 50.88 113 LYS A C 1
ATOM 882 O O . LYS A 1 113 ? -14.344 10.064 20.245 1.00 50.88 113 LYS A O 1
ATOM 887 N N . TYR A 1 114 ? -16.434 9.343 20.678 1.00 47.91 114 TYR A N 1
ATOM 888 C CA . TYR A 1 114 ? -17.175 10.081 19.633 1.00 47.91 114 TYR A CA 1
ATOM 889 C C . TYR A 1 114 ? -17.049 9.546 18.190 1.00 47.91 114 TYR A C 1
ATOM 891 O O . TYR A 1 114 ? -16.286 10.057 17.379 1.00 47.91 114 TYR A O 1
ATOM 899 N N . ALA A 1 115 ? -17.861 8.549 17.834 1.00 47.31 115 ALA A N 1
ATOM 900 C CA . ALA A 1 115 ? -18.288 8.356 16.447 1.00 47.31 115 ALA A CA 1
ATOM 901 C C . ALA A 1 115 ? -19.818 8.405 16.443 1.00 47.31 115 ALA A C 1
ATOM 903 O O . ALA A 1 115 ? -20.475 7.474 16.904 1.00 47.31 115 ALA A O 1
ATOM 904 N N . ILE A 1 116 ? -20.366 9.542 16.017 1.00 47.44 116 ILE A N 1
ATOM 905 C CA . ILE A 1 116 ? -21.798 9.714 15.780 1.00 47.44 116 ILE A CA 1
ATOM 906 C C . ILE A 1 116 ? -22.133 8.874 14.547 1.00 47.44 116 ILE A C 1
ATOM 908 O O . ILE A 1 116 ? -21.516 9.033 13.495 1.00 47.44 116 ILE A O 1
ATOM 912 N N . CYS A 1 117 ? -23.068 7.943 14.703 1.00 38.16 117 CYS A N 1
ATOM 913 C CA . CYS A 1 117 ? -23.644 7.185 13.602 1.00 38.16 117 CYS A CA 1
ATOM 914 C C . CYS A 1 117 ? -24.606 8.123 12.853 1.00 38.16 117 CYS A C 1
ATOM 916 O O . CYS A 1 117 ? -25.503 8.660 13.506 1.00 38.16 117 CYS A O 1
ATOM 918 N N . PRO A 1 118 ? -24.461 8.369 11.538 1.00 43.28 118 PRO A N 1
ATOM 919 C CA . PRO A 1 118 ? -25.554 8.957 10.784 1.00 43.28 118 PRO A CA 1
ATOM 920 C C . PRO A 1 118 ? -26.667 7.913 10.748 1.00 43.28 118 PRO A C 1
ATOM 922 O O . PRO A 1 118 ? -26.490 6.824 10.201 1.00 43.28 118 PRO A O 1
ATOM 925 N N . THR A 1 119 ? -27.783 8.226 11.395 1.00 40.53 119 THR A N 1
ATOM 926 C CA . THR A 1 119 ? -29.021 7.462 11.287 1.00 40.53 119 THR A CA 1
ATOM 927 C C . THR A 1 119 ? -29.433 7.408 9.823 1.00 40.53 119 THR A C 1
ATOM 929 O O . THR A 1 119 ? -29.506 8.439 9.157 1.00 40.53 119 THR A O 1
ATOM 932 N N . SER A 1 120 ? -29.674 6.197 9.335 1.00 39.78 120 SER A N 1
ATOM 933 C CA . SER A 1 120 ? -30.275 5.917 8.038 1.00 39.78 120 SER A CA 1
ATOM 934 C C . SER A 1 120 ? -31.605 6.653 7.897 1.00 39.78 120 SER A C 1
ATOM 936 O O . SER A 1 120 ? -32.530 6.387 8.662 1.00 39.78 120 SER A O 1
ATOM 938 N N . THR A 1 121 ? -31.708 7.537 6.911 1.00 33.84 121 THR A N 1
ATOM 939 C CA . THR A 1 121 ? -32.994 7.892 6.311 1.00 33.84 121 THR A CA 1
ATOM 940 C C . THR A 1 121 ? -33.114 7.115 5.010 1.00 33.84 121 THR A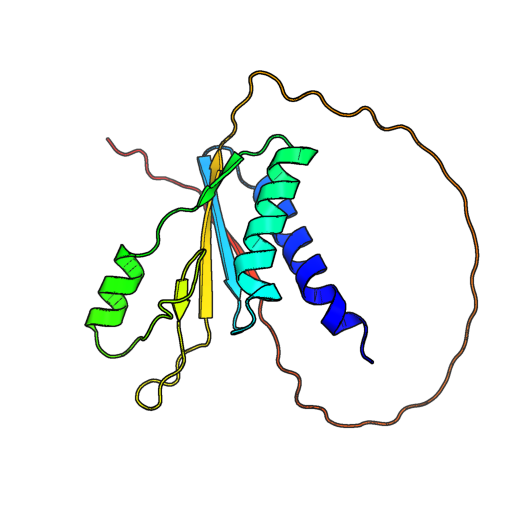 C 1
ATOM 942 O O . THR A 1 121 ? -32.271 7.235 4.120 1.00 33.84 121 THR A O 1
ATOM 945 N N . GLU A 1 122 ? -34.116 6.245 4.988 1.00 40.34 122 GLU A N 1
ATOM 946 C CA . GLU A 1 122 ? -34.674 5.603 3.806 1.00 40.34 122 GLU A CA 1
ATOM 947 C C . GLU A 1 122 ? -35.128 6.677 2.815 1.00 40.34 122 GLU A C 1
ATOM 949 O O . GLU A 1 122 ? -35.684 7.678 3.248 1.00 40.34 122 GLU A O 1
ATOM 954 N N . ASP A 1 123 ? -34.899 6.454 1.521 1.00 29.34 123 ASP A N 1
ATOM 955 C CA . ASP A 1 123 ? -35.808 6.893 0.461 1.00 29.34 123 ASP A CA 1
ATOM 956 C C . ASP A 1 123 ? -35.630 5.968 -0.757 1.00 29.34 123 ASP A C 1
ATOM 958 O O . ASP A 1 123 ? -34.535 5.777 -1.293 1.00 29.34 123 ASP A O 1
ATOM 962 N N . GLU A 1 124 ? -36.746 5.333 -1.098 1.00 34.56 124 GLU A N 1
ATOM 963 C CA . GLU A 1 124 ? -37.017 4.404 -2.196 1.00 34.56 124 GLU A CA 1
ATOM 964 C C . GLU A 1 124 ? -37.355 5.140 -3.512 1.00 34.56 124 GLU A C 1
ATOM 966 O O . GLU A 1 124 ? -37.544 6.355 -3.528 1.00 34.56 124 GLU A O 1
ATOM 971 N N . ALA A 1 125 ? -37.548 4.340 -4.573 1.00 28.83 125 ALA A N 1
ATOM 972 C CA . ALA A 1 125 ? -38.011 4.647 -5.942 1.00 28.83 125 ALA A CA 1
ATOM 973 C C . ALA A 1 125 ? -36.913 4.972 -6.983 1.00 28.83 125 ALA A C 1
ATOM 975 O O . ALA A 1 125 ? -36.101 5.868 -6.805 1.00 28.83 125 ALA A O 1
ATOM 976 N N . GLY A 1 126 ? -36.837 4.336 -8.160 1.00 28.97 126 GLY A N 1
ATOM 977 C CA . GLY A 1 126 ? -37.634 3.274 -8.782 1.00 28.97 126 GLY A CA 1
ATOM 978 C C . GLY A 1 126 ? -37.411 3.244 -10.312 1.00 28.97 126 GLY A C 1
ATOM 979 O O . GLY A 1 126 ? -37.240 4.300 -10.909 1.00 28.97 126 GLY A O 1
ATOM 980 N N . GLN A 1 127 ? -37.487 2.032 -10.903 1.00 29.45 127 GLN A N 1
ATOM 981 C CA . GLN A 1 127 ? -37.791 1.672 -12.320 1.00 29.45 127 GLN A CA 1
ATOM 982 C C . GLN A 1 127 ? -36.756 2.040 -13.423 1.00 29.45 127 GLN A C 1
ATOM 984 O O . GLN A 1 127 ? -36.052 3.027 -13.311 1.00 29.45 127 GLN A O 1
ATOM 989 N N . SER A 1 128 ? -36.550 1.310 -14.533 1.00 27.67 128 SER A N 1
ATOM 990 C CA . SER A 1 128 ? -37.210 0.165 -15.194 1.00 27.67 128 SER A CA 1
ATOM 991 C C . SER A 1 128 ? -36.250 -0.525 -16.197 1.00 27.67 128 SER A C 1
ATOM 993 O O . SER A 1 128 ? -35.224 0.020 -16.590 1.00 27.67 128 SER A O 1
ATOM 995 N N . SER A 1 129 ? -36.631 -1.735 -16.605 1.00 30.22 129 SER A N 1
ATOM 996 C CA . SER A 1 129 ? -36.032 -2.712 -17.534 1.00 30.22 129 SER A CA 1
ATOM 997 C C . SER A 1 129 ? -35.959 -2.333 -19.024 1.00 30.22 129 SER A C 1
ATOM 999 O O . SER A 1 129 ? -36.888 -1.697 -19.502 1.00 30.22 129 SER A O 1
ATOM 1001 N N . GLU A 1 130 ? -35.017 -2.926 -19.782 1.00 29.34 130 GLU A N 1
ATOM 1002 C CA . GLU A 1 130 ? -35.263 -3.413 -21.159 1.00 29.34 130 GLU A CA 1
ATOM 1003 C C . GLU A 1 130 ? -34.236 -4.472 -21.633 1.00 29.34 130 GLU A C 1
ATOM 1005 O O . GLU A 1 130 ? -33.077 -4.478 -21.220 1.00 29.34 130 GLU A O 1
ATOM 1010 N N . LYS A 1 131 ? -34.712 -5.421 -22.457 1.00 28.59 131 LYS A N 1
ATOM 1011 C CA . LYS A 1 131 ? -34.008 -6.603 -23.000 1.00 28.59 131 LYS A CA 1
ATOM 1012 C C . LYS A 1 131 ? -33.358 -6.298 -24.358 1.00 28.59 131 LYS A C 1
ATOM 1014 O O . LYS A 1 131 ? -33.925 -5.555 -25.146 1.00 28.59 131 LYS A O 1
ATOM 1019 N N . GLY A 1 132 ? -32.295 -7.026 -24.707 1.00 25.02 132 GLY A N 1
ATOM 1020 C CA . GLY A 1 132 ? -31.833 -7.160 -26.094 1.00 25.02 132 GLY A CA 1
ATOM 1021 C C . GLY A 1 132 ? -30.748 -8.227 -26.248 1.00 25.02 132 GLY A C 1
ATOM 1022 O O . GLY A 1 132 ? -29.688 -8.120 -25.641 1.00 25.02 132 GLY A O 1
ATOM 1023 N N . ALA A 1 133 ? -31.031 -9.271 -27.028 1.00 26.61 133 ALA A N 1
ATOM 1024 C CA . ALA A 1 133 ? -30.093 -10.325 -27.413 1.00 26.61 133 ALA A CA 1
ATOM 1025 C C . ALA A 1 133 ? -29.351 -9.948 -28.708 1.00 26.61 133 ALA A C 1
ATOM 1027 O O . ALA A 1 133 ? -29.970 -9.346 -29.581 1.00 26.61 133 ALA A O 1
ATOM 1028 N N . SER A 1 134 ? -28.081 -10.352 -28.858 1.00 28.27 134 SER A N 1
ATOM 1029 C CA . SER A 1 134 ? -27.575 -11.119 -30.018 1.00 28.27 134 SER A CA 1
ATOM 1030 C C . SER A 1 134 ? -26.049 -11.037 -30.201 1.00 28.27 134 SER A C 1
ATOM 1032 O O . SER A 1 134 ? -25.454 -9.963 -30.169 1.00 28.27 134 SER A O 1
ATOM 1034 N N . SER A 1 135 ? -25.521 -12.213 -30.553 1.00 27.44 135 SER A N 1
ATOM 1035 C CA . SER A 1 135 ? -24.418 -12.540 -31.470 1.00 27.44 135 SER A CA 1
ATOM 1036 C C . SER A 1 135 ? -22.968 -12.243 -31.095 1.00 27.44 135 SER A C 1
ATOM 1038 O O . SER A 1 135 ? -22.531 -11.107 -30.926 1.00 27.44 135 SER A O 1
ATOM 1040 N N . ASP A 1 136 ? -22.243 -13.356 -31.107 1.00 31.12 136 ASP A N 1
ATOM 1041 C CA . ASP A 1 136 ? -20.812 -13.551 -30.998 1.00 31.12 136 ASP A CA 1
ATOM 1042 C C . ASP A 1 136 ? -20.001 -12.735 -32.009 1.00 31.12 136 ASP A C 1
ATOM 1044 O O . ASP A 1 136 ? -20.327 -12.652 -33.193 1.00 31.12 136 ASP A O 1
ATOM 1048 N N . ASN A 1 137 ? -18.873 -12.208 -31.538 1.00 28.42 137 ASN A N 1
ATOM 1049 C CA . ASN A 1 137 ? -17.666 -12.117 -32.347 1.00 28.42 137 ASN A CA 1
ATOM 1050 C C . ASN A 1 137 ? -16.449 -12.179 -31.421 1.00 28.42 137 ASN A C 1
ATOM 1052 O O . ASN A 1 137 ? -16.168 -11.272 -30.634 1.00 28.42 137 ASN A O 1
ATOM 1056 N N . GLU A 1 138 ? -15.761 -13.311 -31.500 1.00 31.36 138 GLU A N 1
ATOM 1057 C CA . GLU A 1 138 ? -14.550 -13.635 -30.766 1.00 31.36 138 GLU A CA 1
ATOM 1058 C C . GLU A 1 138 ? -13.392 -12.758 -31.265 1.00 31.36 138 GLU A C 1
ATOM 1060 O O . GLU A 1 138 ? -12.888 -12.918 -32.373 1.00 31.36 138 GLU A O 1
ATOM 1065 N N . VAL A 1 139 ? -12.963 -11.805 -30.434 1.00 31.78 139 VAL A N 1
ATOM 1066 C CA . VAL A 1 139 ? -11.692 -11.094 -30.610 1.00 31.78 139 VAL A CA 1
ATOM 1067 C C . VAL A 1 139 ? -10.841 -11.386 -29.386 1.00 31.78 139 VAL A C 1
ATOM 1069 O O . VAL A 1 139 ? -11.078 -10.870 -28.290 1.00 31.78 139 VAL A O 1
ATOM 1072 N N . THR A 1 140 ? -9.847 -12.249 -29.580 1.00 34.66 140 THR A N 1
ATOM 1073 C CA . THR A 1 140 ? -8.872 -12.683 -28.578 1.00 34.66 140 THR A CA 1
ATOM 1074 C C . THR A 1 140 ? -8.030 -11.502 -28.089 1.00 34.66 140 THR A C 1
ATOM 1076 O O . THR A 1 140 ? -6.949 -11.219 -28.607 1.00 34.66 140 THR A O 1
ATOM 1079 N N . ASN A 1 141 ? -8.515 -10.801 -27.066 1.00 31.27 141 ASN A N 1
ATOM 1080 C CA . ASN A 1 141 ? -7.763 -9.766 -26.370 1.00 31.27 141 ASN A CA 1
ATOM 1081 C C . ASN A 1 141 ? -7.065 -10.377 -25.153 1.00 31.27 141 ASN A C 1
ATOM 1083 O O . ASN A 1 141 ? -7.712 -10.845 -24.215 1.00 31.27 141 ASN A O 1
ATOM 1087 N N . LYS A 1 142 ? -5.725 -10.363 -25.172 1.00 30.22 142 LYS A N 1
ATOM 1088 C CA . LYS A 1 142 ? -4.8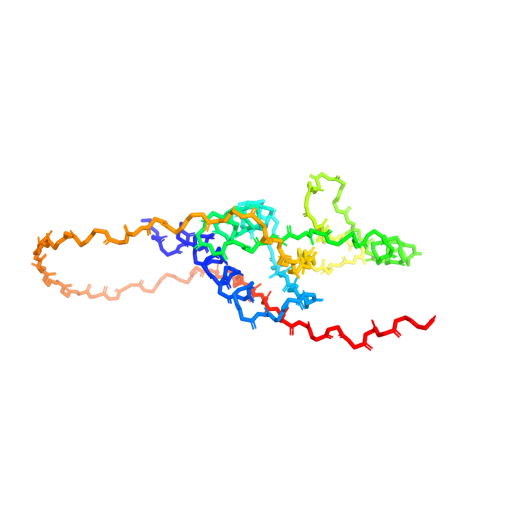66 -10.818 -24.069 1.00 30.22 142 LYS A CA 1
ATOM 1089 C C . LYS A 1 142 ? -5.320 -10.144 -22.770 1.00 30.22 142 LYS A C 1
ATOM 1091 O O . LYS A 1 142 ? -5.180 -8.934 -22.584 1.00 30.22 142 LYS A O 1
ATOM 1096 N N . THR A 1 143 ? -5.938 -10.931 -21.898 1.00 28.16 143 THR A N 1
ATOM 1097 C CA . THR A 1 143 ? -6.524 -10.460 -20.646 1.00 28.16 143 THR A CA 1
ATOM 1098 C C . THR A 1 143 ? -5.409 -10.358 -19.615 1.00 28.16 143 THR A C 1
ATOM 1100 O O . THR A 1 143 ? -4.847 -11.364 -19.197 1.00 28.16 143 THR A O 1
ATOM 1103 N N . THR A 1 144 ? -5.040 -9.136 -19.228 1.00 35.00 144 THR A N 1
ATOM 1104 C CA . THR A 1 144 ? -4.189 -8.906 -18.056 1.00 35.00 144 THR A CA 1
ATOM 1105 C C . THR A 1 144 ? -5.008 -9.262 -16.818 1.00 35.00 144 THR A C 1
ATOM 1107 O O . THR A 1 144 ? -5.851 -8.481 -16.379 1.00 35.00 144 THR A O 1
ATOM 1110 N N . THR A 1 145 ? -4.814 -10.469 -16.295 1.00 35.94 145 THR A N 1
ATOM 1111 C CA . THR A 1 145 ? -5.450 -10.940 -15.062 1.00 35.94 145 THR A CA 1
ATOM 1112 C C . THR A 1 145 ? -4.846 -10.197 -13.871 1.00 35.94 145 THR A C 1
ATOM 1114 O O . THR A 1 145 ? -3.781 -10.563 -13.378 1.00 35.94 145 THR A O 1
ATOM 1117 N N . THR A 1 146 ? -5.500 -9.131 -13.404 1.00 48.28 146 THR A N 1
ATOM 1118 C CA . THR A 1 146 ? -5.126 -8.480 -12.141 1.00 48.28 146 THR A CA 1
ATOM 1119 C C . THR A 1 146 ? -5.570 -9.371 -10.984 1.00 48.28 146 THR A C 1
ATOM 1121 O O . THR A 1 146 ? -6.748 -9.421 -10.641 1.00 48.28 146 THR A O 1
ATOM 1124 N N . THR A 1 147 ? -4.625 -10.077 -10.370 1.00 58.78 147 THR A N 1
ATOM 1125 C CA . THR A 1 147 ? -4.866 -10.821 -9.132 1.00 58.78 147 THR A CA 1
ATOM 1126 C C . THR A 1 147 ? -4.793 -9.847 -7.959 1.00 58.78 147 THR A C 1
ATOM 1128 O O . THR A 1 147 ? -3.739 -9.267 -7.700 1.00 58.78 147 THR A O 1
ATOM 1131 N N . THR A 1 148 ? -5.910 -9.652 -7.258 1.00 67.25 148 THR A N 1
ATOM 1132 C CA . THR A 1 148 ? -5.974 -8.897 -5.998 1.00 67.25 148 THR A CA 1
ATOM 1133 C C . THR A 1 148 ? -6.114 -9.881 -4.850 1.00 67.25 148 THR A C 1
ATOM 1135 O O . THR A 1 148 ? -7.038 -10.690 -4.845 1.00 67.25 148 THR A O 1
ATOM 1138 N N . THR A 1 149 ? -5.223 -9.806 -3.862 1.00 74.50 149 THR A N 1
ATOM 1139 C CA .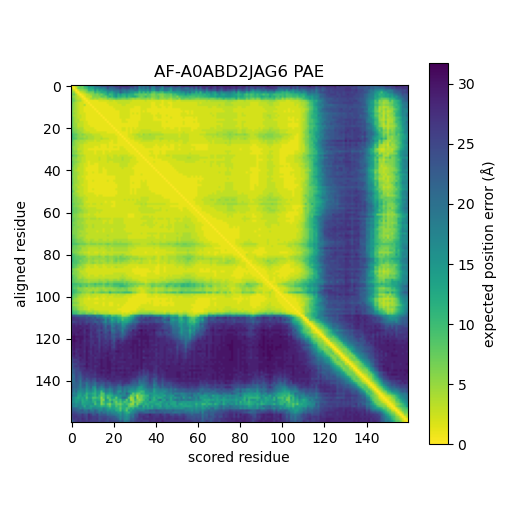 THR A 1 149 ? -5.321 -10.632 -2.653 1.00 74.50 149 THR A CA 1
ATOM 1140 C C . THR A 1 149 ? -5.493 -9.739 -1.435 1.00 74.50 149 THR A C 1
ATOM 1142 O O . THR A 1 149 ? -4.755 -8.772 -1.247 1.00 74.50 149 THR A O 1
ATOM 1145 N N . VAL A 1 150 ? -6.470 -10.077 -0.592 1.00 66.69 150 VAL A N 1
ATOM 1146 C CA . VAL A 1 150 ? -6.669 -9.430 0.705 1.00 66.69 150 VAL A CA 1
ATOM 1147 C C . VAL A 1 150 ? -6.612 -10.488 1.797 1.00 66.69 150 VAL A C 1
ATOM 1149 O O . VAL A 1 150 ? -7.492 -11.339 1.891 1.00 66.69 150 VAL A O 1
ATOM 1152 N N . ILE A 1 151 ? -5.561 -10.451 2.615 1.00 76.38 151 ILE A N 1
ATOM 1153 C CA . ILE A 1 151 ? -5.325 -11.435 3.679 1.00 76.38 151 ILE A CA 1
ATOM 1154 C C . ILE A 1 151 ? -5.557 -10.771 5.030 1.00 76.38 151 ILE A C 1
ATOM 1156 O O . ILE A 1 151 ? -4.882 -9.803 5.377 1.00 76.38 151 ILE A O 1
ATOM 1160 N N . SER A 1 152 ? -6.480 -11.315 5.821 1.00 63.34 152 SER A N 1
ATOM 1161 C CA . SER A 1 152 ? -6.631 -10.957 7.233 1.00 63.34 152 SER A CA 1
ATOM 1162 C C . SER A 1 152 ? -5.704 -11.828 8.081 1.00 63.34 152 SER A C 1
ATOM 1164 O O . SER A 1 152 ? -5.894 -13.039 8.178 1.00 63.34 152 SER A O 1
ATOM 1166 N N . CYS A 1 153 ? -4.713 -11.218 8.727 1.00 63.22 153 CYS A N 1
ATOM 1167 C CA . CYS A 1 153 ? -3.768 -11.905 9.600 1.00 63.22 153 CYS A CA 1
ATOM 1168 C C . CYS A 1 153 ? -4.186 -11.769 11.071 1.00 63.22 153 CYS A C 1
ATOM 1170 O O . CYS A 1 153 ? -4.423 -10.662 11.572 1.00 63.22 153 CYS A O 1
ATOM 1172 N N . ARG A 1 154 ? -4.191 -12.891 11.802 1.00 52.94 154 ARG A N 1
ATOM 1173 C CA . ARG A 1 154 ? -4.171 -12.871 13.270 1.00 52.94 154 ARG A CA 1
ATOM 1174 C C . ARG A 1 154 ? -2.770 -12.440 13.710 1.00 52.94 154 ARG A C 1
ATOM 1176 O O . ARG A 1 154 ? -1.785 -13.060 13.330 1.00 52.94 154 ARG A O 1
ATOM 1183 N N . ASN A 1 155 ? -2.674 -11.349 14.466 1.00 52.25 155 ASN A N 1
ATOM 1184 C CA . ASN A 1 155 ? -1.444 -11.050 15.193 1.00 52.25 155 ASN A CA 1
ATOM 1185 C C . ASN A 1 155 ? -1.433 -11.950 16.436 1.00 52.25 155 ASN A C 1
ATOM 1187 O O . ASN A 1 155 ? -2.247 -11.722 17.330 1.00 52.25 155 ASN A O 1
ATOM 1191 N N . ASP A 1 156 ? -0.540 -12.939 16.467 1.00 45.06 156 ASP A N 1
ATOM 1192 C CA . ASP A 1 156 ? -0.243 -13.769 17.649 1.00 45.06 156 ASP A CA 1
ATOM 1193 C C . ASP A 1 156 ? 1.051 -13.307 18.351 1.00 45.06 156 ASP A C 1
ATOM 1195 O O . ASP A 1 156 ? 1.691 -14.054 19.084 1.00 45.06 156 ASP A O 1
ATOM 1199 N N . LEU A 1 157 ? 1.453 -12.048 18.146 1.00 41.69 157 LEU A N 1
ATOM 1200 C CA . LEU A 1 157 ? 2.596 -11.454 18.838 1.00 41.69 157 LEU A CA 1
ATOM 1201 C C . LEU A 1 157 ? 2.119 -10.729 20.099 1.00 41.69 157 LEU A C 1
ATOM 1203 O O . LEU A 1 157 ? 1.801 -9.541 20.074 1.00 41.69 157 LEU A O 1
ATOM 1207 N N . ILE A 1 158 ? 2.065 -11.484 21.196 1.00 38.09 158 ILE A N 1
ATOM 1208 C CA . ILE A 1 158 ? 2.317 -10.957 22.537 1.00 38.09 158 ILE A CA 1
ATOM 1209 C C . ILE A 1 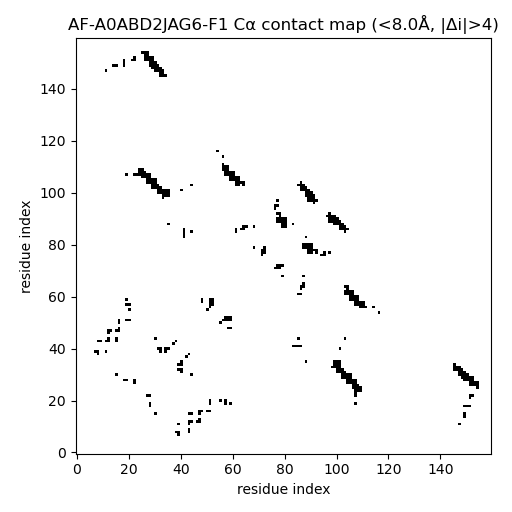158 ? 3.838 -10.774 22.604 1.00 38.09 158 ILE A C 1
ATOM 1211 O O . ILE A 1 158 ? 4.568 -11.751 22.764 1.00 38.09 158 ILE A O 1
ATOM 1215 N N . GLU A 1 159 ? 4.330 -9.551 22.406 1.00 35.50 159 GLU A N 1
ATOM 1216 C CA . GLU A 1 159 ? 5.681 -9.212 22.866 1.00 35.50 159 GLU A CA 1
ATOM 1217 C C . GLU A 1 159 ? 5.647 -9.228 24.403 1.00 35.50 159 GLU A C 1
ATOM 1219 O O . GLU A 1 159 ? 4.876 -8.485 25.015 1.00 35.50 159 GLU A O 1
ATOM 1224 N N . LYS A 1 160 ? 6.404 -10.162 24.991 1.00 33.06 160 LYS A N 1
ATOM 1225 C CA . LYS A 1 160 ? 6.831 -10.135 26.394 1.00 33.06 160 LYS A CA 1
ATOM 1226 C C . LYS A 1 160 ? 7.986 -9.157 26.553 1.00 33.06 160 LYS A C 1
ATOM 1228 O O . LYS A 1 160 ? 8.802 -9.090 25.607 1.00 33.06 160 LYS A O 1
#

Nearest PDB structures (foldseek):
  7of3-assembly1_C  TM=9.568E-01  e=7.867E-09  Homo sapiens
  4fp9-assembly1_A  TM=9.562E-01  e=1.463E-08  Homo sapiens
  7oic-assembly1_x  TM=9.818E-01  e=2.258E-08  Homo sapiens
  7o9m-assembly1_A1  TM=9.577E-01  e=2.720E-08  Homo sapiens
  7ods-assembly1_x  TM=9.537E-01  e=9.405E-08  Homo sapiens